Protein AF-A0A528FAK0-F1 (afdb_monomer)

Sequence (128 aa):
MTSNTIVGAGLGVALLAAVAGTALAEDTPKLTELSPDGKDACFGRVYDAAHLKVHPNQKVGRIFFYYGSDPVSHPNEEPSSGPSGYNGFMATTVRGAKKPEWVGGWCGKDDSQSGEIYCGMECDRTMA

Foldseek 3Di:
DDDPDPDPPPVVVVVVVVPPDPPDPDDDPPCCVQPVPNAKHKDKDAADPVNCVVVVPDFWRMKMKIWHAPLADDPDPDDPDFDWFGKMKMWTDTPPDPAIFMKMKGWTDPDPPDPDIDMDMDGDDHRD

Secondary structure (DSSP, 8-state):
------SSSHHHHHHHHHH--------PPPGGGT-TTSS-EEEEEE--HHHHHH-TT--EEEEEEEESS--SPSS-SS-TTSS--EEEEEEEEETT-SS-EEEEEEEE-SSTT-S--EEEEEES----

pLDDT: mean 71.51, std 16.46, range [36.75, 97.75]

Radius of gyration: 23.91 Å; Cα contacts (8 Å, |Δi|>4): 164; chains: 1; bounding box: 82×36×46 Å

Structure (mmCIF, N/CA/C/O backbone):
data_AF-A0A528FAK0-F1
#
_entry.id   AF-A0A528FAK0-F1
#
loop_
_atom_site.group_PDB
_atom_site.id
_atom_site.type_symbol
_atom_site.label_atom_id
_atom_site.label_alt_id
_atom_site.label_comp_id
_atom_site.label_asym_id
_atom_site.label_entity_id
_atom_site.label_seq_id
_atom_site.pdbx_PDB_ins_code
_atom_site.Cartn_x
_atom_site.Cartn_y
_atom_site.Cartn_z
_atom_site.occupancy
_atom_site.B_iso_or_equiv
_atom_site.auth_seq_id
_atom_site.auth_comp_id
_atom_site.auth_asym_id
_atom_site.auth_atom_id
_atom_site.pdbx_PDB_model_num
ATOM 1 N N . MET A 1 1 ? 66.490 -16.971 27.292 1.00 36.75 1 MET A N 1
ATOM 2 C CA . MET A 1 1 ? 65.260 -17.790 27.268 1.00 36.75 1 MET A CA 1
ATOM 3 C C . MET A 1 1 ? 64.143 -16.939 26.697 1.00 36.75 1 MET A C 1
ATOM 5 O O . MET A 1 1 ? 64.038 -15.772 27.044 1.00 36.75 1 MET A O 1
ATOM 9 N N . THR A 1 2 ? 63.456 -17.504 25.717 1.00 39.06 2 THR A N 1
ATOM 10 C CA . THR A 1 2 ? 62.627 -16.879 24.683 1.00 39.06 2 THR A CA 1
ATOM 11 C C . THR A 1 2 ? 61.236 -16.468 25.168 1.00 39.06 2 THR A C 1
ATOM 13 O O . THR A 1 2 ? 60.619 -17.146 25.984 1.00 39.06 2 THR A O 1
ATOM 16 N N . SER A 1 3 ? 60.775 -15.336 24.633 1.00 39.38 3 SER A N 1
ATOM 17 C CA . SER A 1 3 ? 59.482 -14.691 24.868 1.00 39.38 3 SER A CA 1
ATOM 18 C C . SER A 1 3 ? 58.340 -15.486 24.220 1.00 39.38 3 SER A C 1
ATOM 20 O O . SER A 1 3 ? 58.372 -15.711 23.012 1.00 39.38 3 SER A O 1
ATOM 22 N N . ASN A 1 4 ? 57.338 -15.900 25.002 1.00 44.56 4 ASN A N 1
ATOM 23 C CA . ASN A 1 4 ? 56.140 -16.606 24.533 1.00 44.56 4 ASN A CA 1
ATOM 24 C C . ASN A 1 4 ? 54.895 -15.739 24.765 1.00 44.56 4 ASN A C 1
ATOM 26 O O . ASN A 1 4 ? 54.157 -15.950 25.724 1.00 44.56 4 ASN A O 1
ATOM 30 N N . THR A 1 5 ? 54.636 -14.777 23.876 1.00 47.38 5 THR A N 1
ATOM 31 C CA . THR A 1 5 ? 53.361 -14.037 23.906 1.00 47.38 5 THR A CA 1
ATOM 32 C C . THR A 1 5 ? 52.895 -13.594 22.519 1.00 47.38 5 THR A C 1
ATOM 34 O O . THR A 1 5 ? 52.546 -12.441 22.318 1.00 47.38 5 THR A O 1
ATOM 37 N N . ILE A 1 6 ? 52.868 -14.498 21.533 1.00 50.44 6 ILE A N 1
ATOM 38 C CA . ILE A 1 6 ? 52.153 -14.262 20.263 1.00 50.44 6 ILE A CA 1
ATOM 39 C C . ILE A 1 6 ? 51.499 -15.570 19.796 1.00 50.44 6 ILE A C 1
ATOM 41 O O . ILE A 1 6 ? 51.972 -16.209 18.868 1.00 50.44 6 ILE A O 1
ATOM 45 N N . VAL A 1 7 ? 50.425 -16.015 20.459 1.00 48.44 7 VAL A N 1
ATOM 46 C CA . VAL A 1 7 ? 49.554 -17.097 19.925 1.00 48.44 7 VAL A CA 1
ATOM 47 C C . VAL A 1 7 ? 48.053 -16.793 20.118 1.00 48.44 7 VAL A C 1
ATOM 49 O O . VAL A 1 7 ? 47.197 -17.557 19.694 1.00 48.44 7 VAL A O 1
ATOM 52 N N . GLY A 1 8 ? 47.681 -15.647 20.703 1.00 47.09 8 GLY A N 1
ATOM 53 C CA . GLY A 1 8 ? 46.270 -15.327 20.987 1.00 47.09 8 GLY A CA 1
ATOM 54 C C . GLY A 1 8 ? 45.486 -14.682 19.836 1.00 47.09 8 GLY A C 1
ATOM 55 O O . GLY A 1 8 ? 44.264 -14.767 19.810 1.00 47.09 8 GLY A O 1
ATOM 56 N N . ALA A 1 9 ? 46.160 -14.041 18.875 1.00 50.62 9 ALA A N 1
ATOM 57 C CA . ALA A 1 9 ? 45.487 -13.191 17.884 1.00 50.62 9 ALA A CA 1
ATOM 58 C C . ALA A 1 9 ? 45.000 -13.933 16.621 1.00 50.62 9 ALA A C 1
ATOM 60 O O . ALA A 1 9 ? 44.101 -13.450 15.941 1.00 50.62 9 ALA A O 1
ATOM 61 N N . GLY A 1 10 ? 45.557 -15.109 16.302 1.00 48.91 10 GLY A N 1
ATOM 62 C CA . GLY A 1 10 ? 45.232 -15.826 15.058 1.00 48.91 10 GLY A CA 1
ATOM 63 C C . GLY A 1 10 ? 43.887 -16.563 15.082 1.00 48.91 10 GLY A C 1
ATOM 64 O O . GLY A 1 10 ? 43.202 -16.637 14.066 1.00 48.91 10 GLY A O 1
ATOM 65 N N . LEU A 1 11 ? 43.478 -17.073 16.248 1.00 54.06 11 LEU A N 1
ATOM 66 C CA . LEU A 1 11 ? 42.268 -17.895 16.383 1.00 54.06 11 LEU A CA 1
ATOM 67 C C . LEU A 1 11 ? 40.971 -17.071 16.334 1.00 54.06 11 LEU A C 1
ATOM 69 O O . LEU A 1 11 ? 39.958 -17.562 15.846 1.00 54.06 11 LEU A O 1
ATOM 73 N N . GLY A 1 12 ? 40.998 -15.812 16.786 1.00 52.81 12 GLY A N 1
ATOM 74 C CA . GLY A 1 12 ? 39.816 -14.942 16.780 1.00 52.81 12 GLY A CA 1
ATOM 75 C C . GLY A 1 12 ? 39.389 -14.498 15.377 1.00 52.81 12 GLY A C 1
ATOM 76 O O . GLY A 1 12 ? 38.199 -14.449 15.079 1.00 52.81 12 GLY A O 1
ATOM 77 N N . VAL A 1 13 ? 40.353 -14.235 14.488 1.00 58.47 13 VAL A N 1
ATOM 78 C CA . VAL A 1 13 ? 40.077 -13.782 13.112 1.00 58.47 13 VAL A CA 1
ATOM 79 C C . VAL A 1 13 ? 39.502 -14.916 12.257 1.00 58.47 13 VAL A C 1
ATOM 81 O O . VAL A 1 13 ? 38.572 -14.692 11.486 1.00 58.47 13 VAL A O 1
ATOM 84 N N . ALA A 1 14 ? 39.988 -16.147 12.440 1.00 57.31 14 ALA A N 1
ATOM 85 C CA . ALA A 1 14 ? 39.461 -17.314 11.732 1.00 57.31 14 ALA A CA 1
ATOM 86 C C . ALA A 1 14 ? 38.006 -17.637 12.129 1.00 57.31 14 ALA A C 1
ATOM 88 O O . ALA A 1 14 ? 37.204 -18.018 11.278 1.00 57.31 14 ALA A O 1
ATOM 89 N N . LEU A 1 15 ? 37.643 -17.431 13.401 1.00 56.75 15 LEU A N 1
ATOM 90 C CA . LEU A 1 15 ? 36.273 -17.621 13.889 1.00 56.75 15 LEU A CA 1
ATOM 91 C C . LEU A 1 15 ? 35.303 -16.552 13.363 1.00 56.75 15 LEU A C 1
ATOM 93 O O . LEU A 1 15 ? 34.176 -16.888 13.017 1.00 56.75 15 LEU A O 1
ATOM 97 N N . LEU A 1 16 ? 35.728 -15.291 13.234 1.00 57.84 16 LEU A N 1
ATOM 98 C CA . LEU A 1 16 ? 34.887 -14.226 12.663 1.00 57.84 16 LEU A CA 1
ATOM 99 C C . LEU A 1 16 ? 34.603 -14.438 11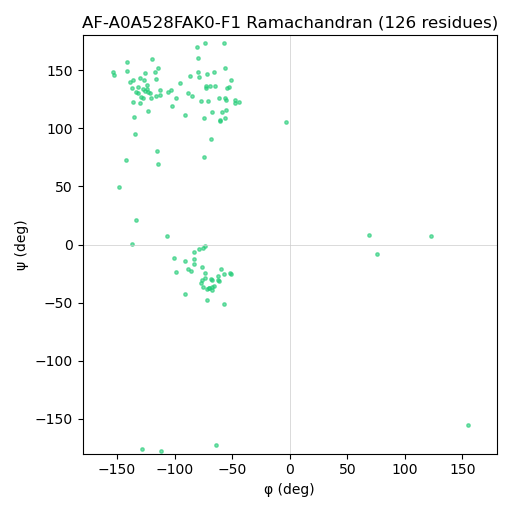.168 1.00 57.84 16 LEU A C 1
ATOM 101 O O . LEU A 1 16 ? 33.487 -14.190 10.718 1.00 57.84 16 LEU A O 1
ATOM 105 N N . ALA A 1 17 ? 35.574 -14.959 10.411 1.00 59.31 17 ALA A N 1
ATOM 106 C CA . ALA A 1 17 ? 35.379 -15.292 8.999 1.00 59.31 17 ALA A CA 1
ATOM 107 C C . ALA A 1 17 ? 34.414 -16.476 8.792 1.00 59.31 17 ALA A C 1
ATOM 109 O O . ALA A 1 17 ? 33.706 -16.515 7.792 1.00 59.31 17 ALA A O 1
ATOM 110 N N . ALA A 1 18 ? 34.345 -17.416 9.742 1.00 58.88 18 ALA A N 1
ATOM 111 C CA . ALA A 1 18 ? 33.435 -18.561 9.669 1.00 58.88 18 ALA A CA 1
ATOM 112 C C . ALA A 1 18 ? 31.966 -18.210 9.987 1.00 58.88 18 ALA A C 1
ATOM 114 O O . ALA A 1 18 ? 31.069 -18.964 9.619 1.00 58.88 18 ALA A O 1
ATOM 115 N N . VAL A 1 19 ? 31.711 -17.082 10.664 1.00 60.78 19 VAL A N 1
ATOM 116 C CA . VAL A 1 19 ? 30.357 -16.629 11.053 1.00 60.78 19 VAL A CA 1
ATOM 117 C C . VAL A 1 19 ? 29.815 -15.550 10.105 1.00 60.78 19 VAL A C 1
ATOM 119 O O . VAL A 1 19 ? 28.618 -15.262 10.110 1.00 60.78 19 VAL A O 1
ATOM 122 N N . ALA A 1 20 ? 30.662 -14.985 9.241 1.00 61.56 20 ALA A N 1
ATOM 123 C CA . ALA A 1 20 ? 30.242 -14.107 8.158 1.00 61.56 20 ALA A CA 1
ATOM 124 C C . ALA A 1 20 ? 29.588 -14.935 7.038 1.00 61.56 20 ALA A C 1
ATOM 126 O O . ALA A 1 20 ? 30.183 -15.198 5.995 1.00 61.56 20 ALA A O 1
ATOM 127 N N . GLY A 1 21 ? 28.351 -15.377 7.269 1.00 56.03 21 GLY A N 1
ATOM 128 C CA . GLY A 1 21 ? 27.497 -15.875 6.201 1.00 56.03 21 GLY A CA 1
ATOM 129 C C . GLY A 1 21 ? 27.395 -14.800 5.126 1.00 56.03 21 GLY A C 1
ATOM 130 O O . GLY A 1 21 ? 27.045 -13.655 5.408 1.00 56.03 21 GLY A O 1
ATOM 131 N N . THR A 1 22 ? 27.733 -15.154 3.892 1.00 57.97 22 THR A N 1
ATOM 132 C CA . THR A 1 22 ? 27.436 -14.318 2.737 1.00 57.97 22 THR A CA 1
ATOM 133 C C . THR A 1 22 ? 25.921 -14.127 2.704 1.00 57.97 22 THR A C 1
ATOM 135 O O . THR A 1 22 ? 25.186 -15.100 2.532 1.00 57.97 22 THR A O 1
ATOM 138 N N . ALA A 1 23 ? 25.442 -12.901 2.911 1.00 53.03 23 ALA A N 1
ATOM 139 C CA . ALA A 1 23 ? 24.073 -12.551 2.570 1.00 53.03 23 ALA A CA 1
ATOM 140 C C . ALA A 1 23 ? 23.990 -12.573 1.041 1.00 53.03 23 ALA A C 1
ATOM 142 O O . ALA A 1 23 ? 24.333 -11.603 0.369 1.00 53.03 23 ALA A O 1
ATOM 143 N N . LEU A 1 24 ? 23.641 -13.732 0.488 1.00 49.91 24 LEU A N 1
ATOM 144 C CA . LEU A 1 24 ? 23.240 -13.832 -0.905 1.00 49.91 24 LEU A CA 1
ATOM 145 C C . LEU A 1 24 ? 21.914 -13.087 -0.952 1.00 49.91 24 LEU A C 1
ATOM 147 O O . LEU A 1 24 ? 20.958 -13.495 -0.293 1.00 49.91 24 LEU A O 1
ATOM 151 N N . ALA A 1 25 ? 21.881 -11.961 -1.661 1.00 47.38 25 ALA A N 1
ATOM 152 C CA . ALA A 1 25 ? 20.615 -11.420 -2.108 1.00 47.38 25 ALA A CA 1
ATOM 153 C C . ALA A 1 25 ? 19.958 -12.546 -2.913 1.00 47.38 25 ALA A C 1
ATOM 155 O O . ALA A 1 25 ? 20.482 -12.934 -3.958 1.00 47.38 25 ALA A O 1
ATOM 156 N N . GLU A 1 26 ? 18.900 -13.148 -2.368 1.00 49.75 26 GLU A N 1
ATOM 157 C CA . GLU A 1 26 ? 18.043 -14.033 -3.149 1.00 49.75 26 GLU A CA 1
ATOM 158 C C . GLU A 1 26 ? 17.647 -13.275 -4.420 1.00 49.75 26 GLU A C 1
ATOM 160 O O . GLU A 1 26 ? 17.468 -12.049 -4.372 1.00 49.75 26 GLU A O 1
ATOM 165 N N . ASP A 1 27 ? 17.590 -13.981 -5.555 1.00 51.50 27 ASP A N 1
ATOM 166 C CA . ASP A 1 27 ? 17.181 -13.395 -6.831 1.00 51.50 27 ASP A CA 1
ATOM 167 C C . ASP A 1 27 ? 15.957 -12.514 -6.586 1.00 51.50 27 ASP A C 1
ATOM 169 O O . ASP A 1 27 ? 14.962 -12.979 -6.023 1.00 51.50 27 ASP A O 1
ATOM 173 N N . THR A 1 28 ? 16.058 -11.227 -6.942 1.00 50.50 28 THR A N 1
ATOM 174 C 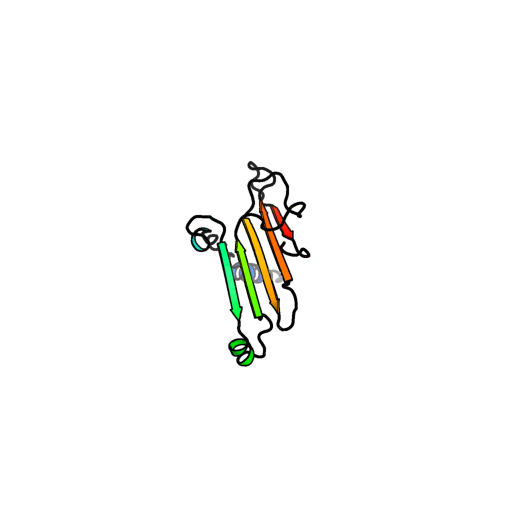CA . THR A 1 28 ? 14.967 -10.269 -6.747 1.00 50.50 28 THR A CA 1
ATOM 175 C C . THR A 1 28 ? 13.685 -10.914 -7.271 1.00 50.50 28 THR A C 1
ATOM 177 O O . THR A 1 28 ? 13.680 -11.303 -8.446 1.00 50.50 28 THR A O 1
ATOM 180 N N . PRO A 1 29 ? 12.635 -11.074 -6.435 1.00 49.50 29 PRO A N 1
ATOM 181 C CA . PRO A 1 29 ? 11.393 -11.701 -6.859 1.00 49.50 29 PRO A CA 1
ATOM 182 C C . PRO A 1 29 ? 10.979 -11.092 -8.187 1.00 49.50 29 PRO A C 1
ATOM 184 O O . PRO A 1 29 ? 10.921 -9.863 -8.321 1.00 49.50 29 PRO A O 1
ATOM 187 N N . LYS A 1 30 ? 10.789 -11.932 -9.208 1.00 54.16 30 LYS A N 1
ATOM 188 C CA . LYS A 1 30 ? 10.454 -11.405 -10.527 1.00 54.16 30 LYS A CA 1
ATOM 189 C C . LYS A 1 30 ? 9.135 -10.670 -10.382 1.00 54.16 30 LYS A C 1
ATOM 191 O O . LYS A 1 30 ? 8.151 -11.244 -9.935 1.00 54.16 30 LYS A O 1
ATOM 196 N N . LEU A 1 31 ? 9.103 -9.415 -10.808 1.00 56.34 31 LEU A N 1
ATOM 197 C CA . LEU A 1 3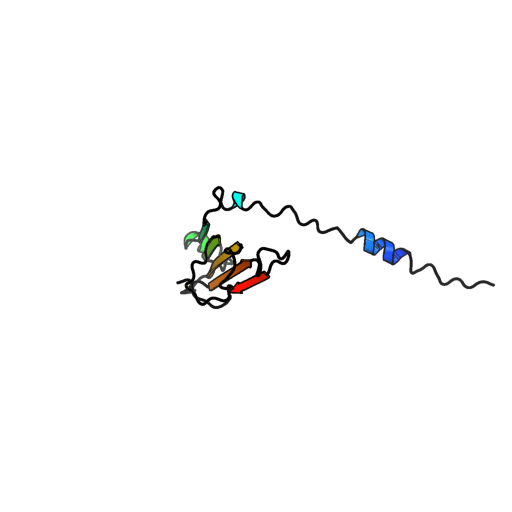1 ? 7.927 -8.545 -10.745 1.00 56.34 31 LEU A CA 1
ATOM 198 C C . LEU A 1 31 ? 6.667 -9.179 -11.364 1.00 56.34 31 LEU A C 1
ATOM 200 O O . LEU A 1 31 ? 5.552 -8.867 -10.964 1.00 56.34 31 LEU A O 1
ATOM 204 N N . THR A 1 32 ? 6.856 -10.131 -12.285 1.00 59.59 32 THR A N 1
ATOM 205 C CA . THR A 1 32 ? 5.818 -10.991 -12.871 1.00 59.59 32 THR A CA 1
ATOM 206 C C . THR A 1 32 ? 5.053 -11.852 -11.862 1.00 59.59 32 THR A C 1
ATOM 208 O O . THR A 1 32 ? 3.956 -12.304 -12.165 1.00 59.59 32 THR A O 1
ATOM 211 N N . GLU A 1 33 ? 5.607 -12.105 -10.677 1.00 65.88 33 GLU A N 1
ATOM 212 C CA . GLU A 1 33 ? 4.912 -12.799 -9.586 1.00 65.88 33 GLU A CA 1
ATOM 213 C C . GLU A 1 33 ? 3.857 -11.908 -8.921 1.00 65.88 33 GLU A C 1
ATOM 215 O O . GLU A 1 33 ? 2.844 -12.409 -8.437 1.00 65.88 33 GLU A O 1
ATOM 220 N N . LEU A 1 34 ? 4.070 -10.589 -8.931 1.00 65.06 34 LEU A N 1
ATOM 221 C CA . LEU A 1 34 ? 3.113 -9.603 -8.428 1.00 65.06 34 LEU A CA 1
ATOM 222 C C . LEU A 1 34 ? 2.175 -9.131 -9.545 1.00 65.06 34 LEU A C 1
ATOM 224 O O . LEU A 1 34 ? 0.970 -9.034 -9.346 1.00 65.06 34 LEU A O 1
ATOM 228 N N . SER A 1 35 ? 2.704 -8.880 -10.739 1.00 71.50 35 SER A N 1
ATOM 229 C CA . SER A 1 35 ? 1.922 -8.458 -11.897 1.00 71.50 35 SER A CA 1
ATOM 230 C C . SER A 1 35 ? 2.342 -9.251 -13.136 1.00 71.50 35 SER A C 1
ATOM 232 O O . SER A 1 35 ? 3.326 -8.893 -13.789 1.00 71.50 35 SER A O 1
ATOM 234 N N . PRO A 1 36 ? 1.633 -10.347 -13.473 1.00 70.56 36 PRO A N 1
ATOM 235 C CA . PRO A 1 36 ? 2.003 -11.233 -14.579 1.00 70.56 36 PRO A CA 1
ATOM 236 C C . PRO A 1 36 ? 2.128 -10.539 -15.939 1.00 70.56 36 PRO A C 1
ATOM 238 O O . PRO A 1 36 ? 2.857 -11.021 -16.803 1.00 70.56 36 PRO A O 1
ATOM 241 N N . ASP A 1 37 ? 1.432 -9.418 -16.134 1.00 75.00 37 ASP A N 1
ATOM 242 C CA . ASP A 1 37 ? 1.474 -8.599 -17.345 1.00 75.00 37 ASP A CA 1
ATOM 243 C C . ASP A 1 37 ? 2.243 -7.277 -17.166 1.00 75.00 37 ASP A C 1
ATOM 245 O O . ASP A 1 37 ? 2.253 -6.448 -18.076 1.00 75.00 37 ASP A O 1
ATOM 249 N N . GLY A 1 38 ? 2.901 -7.085 -16.016 1.00 71.38 38 GLY A N 1
ATOM 250 C CA . GLY A 1 38 ? 3.691 -5.897 -15.690 1.00 71.38 38 GLY A CA 1
ATOM 251 C C . GLY A 1 38 ? 2.868 -4.624 -15.489 1.00 71.38 38 GLY A C 1
ATOM 252 O O . GLY A 1 38 ? 3.452 -3.548 -15.382 1.00 71.38 38 GLY A O 1
ATOM 253 N N . LYS A 1 39 ? 1.534 -4.722 -15.450 1.00 77.31 39 LYS A N 1
ATOM 254 C CA . LYS A 1 39 ? 0.641 -3.587 -15.203 1.00 77.31 39 LYS A CA 1
ATOM 255 C C . LYS A 1 39 ? 0.535 -3.262 -13.720 1.00 77.31 39 LYS A C 1
ATOM 257 O O . LYS A 1 39 ? 0.943 -4.043 -12.859 1.00 77.31 39 LYS A O 1
ATOM 262 N N . ASP A 1 40 ? -0.086 -2.130 -13.435 1.00 81.38 40 ASP A N 1
ATOM 263 C CA . ASP A 1 40 ? -0.472 -1.758 -12.086 1.00 81.38 40 ASP A CA 1
ATOM 264 C C . ASP A 1 40 ? -1.297 -2.869 -11.413 1.00 81.38 40 ASP A C 1
ATOM 266 O O . ASP A 1 40 ? -2.226 -3.430 -12.002 1.00 81.38 40 ASP A O 1
ATOM 270 N N . ALA A 1 41 ? -0.980 -3.164 -10.158 1.00 84.12 41 ALA A N 1
ATOM 271 C CA . ALA A 1 41 ? -1.634 -4.185 -9.357 1.00 84.12 41 ALA A CA 1
ATOM 272 C C . ALA A 1 41 ? -1.998 -3.626 -7.979 1.00 84.12 41 ALA A C 1
ATOM 274 O O . ALA A 1 41 ? -1.192 -2.973 -7.321 1.00 84.12 41 ALA A O 1
ATOM 275 N N . CYS A 1 42 ? -3.215 -3.917 -7.518 1.00 87.31 42 CYS A N 1
ATOM 276 C CA . CYS A 1 42 ? -3.690 -3.550 -6.187 1.00 87.31 42 CYS A CA 1
ATOM 277 C C . CYS A 1 42 ? -4.067 -4.806 -5.402 1.00 87.31 42 CYS A C 1
ATOM 279 O O . CYS A 1 42 ? -4.886 -5.618 -5.836 1.00 87.31 42 CYS A O 1
ATOM 281 N N . PHE A 1 43 ? -3.490 -4.938 -4.218 1.00 89.62 43 PHE A N 1
ATOM 282 C CA . PHE A 1 43 ? -3.708 -6.018 -3.276 1.00 89.62 43 PHE A CA 1
ATOM 283 C C . PHE A 1 43 ? -4.336 -5.448 -2.021 1.00 89.62 43 PHE A C 1
ATOM 285 O O . PHE A 1 43 ? -3.987 -4.360 -1.568 1.00 89.62 43 PHE A O 1
ATOM 292 N N . GLY A 1 44 ? -5.253 -6.192 -1.419 1.00 92.38 44 GLY A N 1
ATOM 293 C CA . GLY A 1 44 ? -5.945 -5.710 -0.241 1.00 92.38 44 GLY A CA 1
ATOM 294 C C . GLY A 1 44 ? -6.424 -6.829 0.652 1.00 92.38 44 GLY A C 1
ATOM 295 O O . GLY A 1 44 ? -6.799 -7.910 0.201 1.00 92.38 44 GLY A O 1
ATOM 296 N N . ARG A 1 45 ? -6.456 -6.537 1.946 1.00 95.00 45 ARG A N 1
ATOM 297 C CA . ARG A 1 45 ? -7.128 -7.364 2.936 1.00 95.00 45 ARG A CA 1
ATOM 298 C C . ARG A 1 45 ? -7.907 -6.470 3.882 1.00 95.00 45 ARG A C 1
ATOM 300 O O . ARG A 1 45 ? -7.344 -5.600 4.543 1.00 95.00 45 ARG A O 1
ATOM 307 N N . VAL A 1 46 ? -9.209 -6.719 3.954 1.00 94.75 46 VAL A N 1
ATOM 308 C CA . VAL A 1 46 ? -10.131 -6.063 4.881 1.00 94.75 46 VAL A CA 1
ATOM 309 C C . VAL A 1 46 ? -10.607 -7.105 5.880 1.00 94.75 46 VAL A C 1
ATOM 311 O O . VAL A 1 46 ? -11.052 -8.183 5.497 1.00 94.75 46 VAL A O 1
ATOM 314 N N . TYR A 1 47 ? -10.493 -6.785 7.162 1.00 94.88 47 TYR A N 1
ATOM 315 C CA . TYR A 1 47 ? -10.953 -7.634 8.248 1.00 94.88 47 TYR A CA 1
ATOM 316 C C . TYR A 1 47 ? -12.271 -7.079 8.778 1.00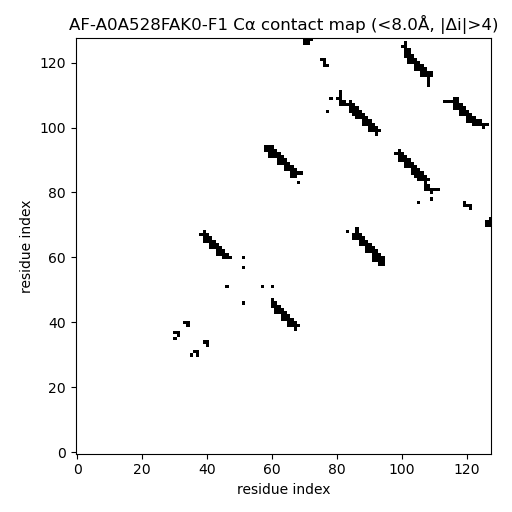 94.88 47 TYR A C 1
ATOM 318 O O . TYR A 1 47 ? -12.334 -5.937 9.239 1.00 94.88 47 TYR A O 1
ATOM 326 N N . ASP A 1 48 ? -13.330 -7.877 8.690 1.00 92.12 48 ASP A N 1
ATOM 327 C CA . ASP A 1 48 ? -14.652 -7.473 9.154 1.00 92.12 48 ASP A CA 1
ATOM 328 C C . ASP A 1 48 ? -14.762 -7.469 10.689 1.00 92.12 48 ASP A C 1
ATOM 330 O O . ASP A 1 48 ? -13.860 -7.881 11.426 1.00 92.12 48 ASP A O 1
ATOM 334 N N . ALA A 1 49 ? -15.899 -6.988 11.193 1.00 92.19 49 ALA A N 1
ATOM 335 C CA . ALA A 1 49 ? -16.142 -6.901 12.627 1.00 92.19 49 ALA A CA 1
ATOM 336 C C . ALA A 1 49 ? -16.118 -8.273 13.330 1.00 92.19 49 ALA A C 1
ATOM 338 O O . ALA A 1 49 ? -15.719 -8.346 14.494 1.00 92.19 49 ALA A O 1
ATOM 339 N N . ALA A 1 50 ? -16.522 -9.351 12.649 1.00 95.38 50 ALA A N 1
ATOM 340 C CA . ALA A 1 50 ? -16.550 -10.692 13.223 1.00 95.38 50 ALA A CA 1
ATOM 341 C C . ALA A 1 50 ? -15.127 -11.240 13.403 1.00 95.38 50 ALA A C 1
ATOM 343 O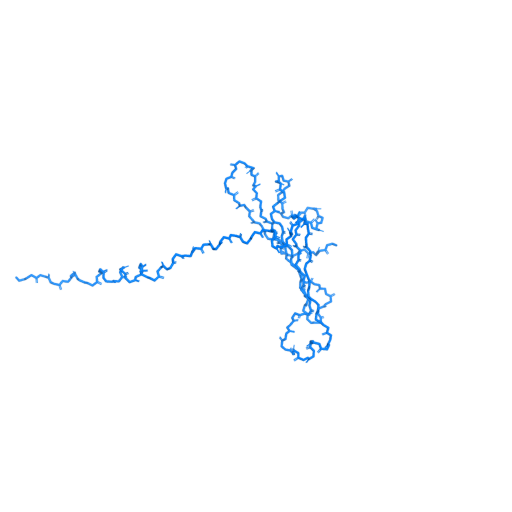 O . ALA A 1 50 ? -14.772 -11.667 14.503 1.00 95.38 50 ALA A O 1
ATOM 344 N N . HIS A 1 51 ? -14.282 -11.131 12.373 1.00 95.38 51 HIS A N 1
ATOM 345 C CA . HIS A 1 51 ? -12.860 -11.478 12.429 1.00 95.38 51 HIS A CA 1
ATOM 346 C C . HIS A 1 51 ? -12.156 -10.679 13.522 1.00 95.38 51 HIS A C 1
ATOM 348 O O . HIS A 1 51 ? -11.502 -11.219 14.413 1.00 95.38 51 HIS A O 1
ATOM 354 N N . LEU A 1 52 ? -12.348 -9.363 13.506 1.00 94.31 52 LEU A N 1
ATOM 355 C CA . LEU A 1 52 ? -11.715 -8.464 14.457 1.00 94.31 52 LEU A CA 1
ATOM 356 C C . LEU A 1 52 ? -12.151 -8.751 15.910 1.00 94.31 52 LEU A C 1
ATOM 358 O O . LEU A 1 52 ? -11.338 -8.578 16.822 1.00 94.31 52 LEU A O 1
ATOM 362 N N . LYS A 1 53 ? -13.376 -9.238 16.148 1.00 94.00 53 LYS A N 1
ATOM 363 C CA . LYS A 1 53 ? -13.844 -9.669 17.478 1.00 94.00 53 LYS A CA 1
ATOM 364 C C . LYS A 1 53 ? -13.119 -10.921 17.983 1.00 94.00 53 LYS A C 1
ATOM 366 O O . LYS A 1 53 ? -12.798 -10.985 19.166 1.00 94.00 53 LYS A O 1
ATOM 371 N N . VAL A 1 54 ? -12.848 -11.888 17.104 1.00 97.75 54 VAL A N 1
ATOM 372 C CA . VAL A 1 54 ? -12.109 -13.122 17.443 1.00 97.75 54 VAL A CA 1
ATOM 373 C C . VAL A 1 54 ? -10.610 -12.851 17.634 1.00 97.75 54 VAL A C 1
ATOM 375 O O . VAL A 1 54 ? -9.945 -13.554 18.391 1.00 97.75 54 VAL A O 1
ATOM 378 N N . HIS A 1 55 ? -10.082 -11.787 17.021 1.00 96.75 55 HIS A N 1
ATOM 379 C CA . HIS A 1 55 ? -8.673 -11.394 17.108 1.00 96.75 55 HIS A CA 1
ATOM 380 C C . HIS A 1 55 ? -8.485 -10.049 17.837 1.00 96.75 55 HIS A C 1
ATOM 382 O O . HIS A 1 55 ? -8.097 -9.066 17.202 1.00 96.75 55 HIS A O 1
ATOM 388 N N . PRO A 1 56 ? -8.726 -9.950 19.159 1.00 94.62 56 PRO A N 1
ATOM 389 C CA . PRO A 1 56 ? -8.772 -8.666 19.873 1.00 94.62 56 PRO A CA 1
ATOM 390 C C . PRO A 1 56 ? -7.449 -7.881 19.854 1.00 94.62 56 PRO A C 1
ATOM 392 O O . PRO A 1 56 ? -7.467 -6.654 19.878 1.00 94.62 56 PRO A O 1
ATOM 395 N N . ASN A 1 57 ? -6.306 -8.565 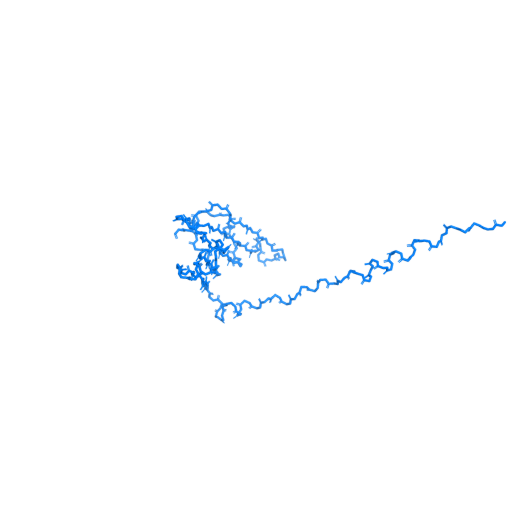19.740 1.00 95.94 57 ASN A N 1
ATOM 396 C CA . ASN A 1 57 ? -4.981 -7.930 19.726 1.00 95.94 57 ASN A CA 1
ATOM 397 C C . ASN A 1 57 ? -4.562 -7.395 18.343 1.00 95.94 57 ASN A C 1
ATOM 399 O O . ASN A 1 57 ? -3.586 -6.653 18.234 1.00 95.94 57 ASN A O 1
ATOM 403 N N . GLN A 1 58 ? -5.272 -7.759 17.270 1.00 95.06 58 GLN A N 1
ATOM 404 C CA . GLN A 1 58 ? -4.934 -7.321 15.916 1.00 95.06 58 GLN A CA 1
ATOM 405 C C . GLN A 1 58 ? -5.330 -5.854 15.721 1.00 95.06 58 GLN A C 1
ATOM 407 O O . GLN A 1 58 ? -6.512 -5.559 15.594 1.00 95.06 58 GLN A O 1
ATOM 412 N N . LYS A 1 59 ? -4.372 -4.926 15.634 1.00 93.75 59 LYS A N 1
ATOM 413 C CA . LYS A 1 59 ? -4.668 -3.484 15.495 1.00 93.75 59 LYS A CA 1
ATOM 414 C C . LYS A 1 59 ? -5.129 -3.073 14.094 1.00 93.75 59 LYS A C 1
ATOM 416 O O . LYS A 1 59 ? -5.994 -2.208 13.974 1.00 93.75 59 LYS A O 1
ATOM 421 N N . VAL A 1 60 ? -4.571 -3.685 13.050 1.00 94.81 60 VAL A N 1
ATOM 422 C CA . VAL A 1 60 ? -4.873 -3.368 11.643 1.00 94.81 60 VAL A CA 1
ATOM 423 C C . VAL A 1 60 ? -6.221 -3.969 11.242 1.00 94.81 60 VAL A C 1
ATOM 425 O O . VAL A 1 60 ? -6.422 -5.177 11.358 1.00 94.81 60 VAL A O 1
ATOM 428 N N . GLY A 1 61 ? -7.140 -3.128 10.766 1.00 94.56 61 GLY A N 1
ATOM 429 C CA . GLY A 1 61 ? -8.452 -3.532 10.247 1.00 94.56 61 GLY A CA 1
ATOM 430 C C . GLY A 1 61 ? -8.504 -3.624 8.722 1.00 94.56 61 GLY A C 1
ATOM 431 O O . GLY A 1 61 ? -9.317 -4.364 8.174 1.00 94.56 61 GLY A O 1
ATOM 432 N N . ARG A 1 62 ? -7.620 -2.913 8.023 1.00 94.50 62 ARG A N 1
ATOM 433 C CA . ARG A 1 62 ? -7.447 -3.023 6.572 1.00 94.50 62 ARG A CA 1
ATOM 434 C C . ARG A 1 62 ? -6.024 -2.665 6.172 1.00 94.50 62 ARG A C 1
ATOM 436 O O . ARG A 1 62 ? -5.417 -1.795 6.796 1.00 94.50 62 ARG A O 1
ATOM 443 N N . ILE A 1 63 ? -5.531 -3.339 5.147 1.00 94.44 63 ILE A N 1
ATOM 444 C CA . ILE A 1 63 ? -4.248 -3.082 4.502 1.00 94.44 63 ILE A CA 1
ATOM 445 C C . ILE A 1 63 ? -4.447 -3.174 2.993 1.00 94.44 63 ILE A C 1
ATOM 447 O O . ILE A 1 63 ? -5.103 -4.101 2.519 1.00 94.44 63 ILE A O 1
ATOM 451 N N . PHE A 1 64 ? -3.897 -2.213 2.268 1.00 92.00 64 PHE A N 1
ATOM 452 C CA . PHE A 1 64 ? -3.829 -2.185 0.817 1.00 92.00 64 PHE A CA 1
ATOM 453 C C . PHE A 1 64 ? -2.383 -1.969 0.400 1.00 92.00 64 PHE A C 1
ATOM 455 O O . PHE A 1 64 ? -1.667 -1.213 1.052 1.00 92.00 64 PHE A O 1
ATOM 462 N N . PHE A 1 65 ? -1.973 -2.638 -0.666 1.00 89.38 65 PHE A N 1
ATOM 463 C CA . PHE A 1 65 ? -0.692 -2.459 -1.322 1.00 89.38 65 PHE A CA 1
ATOM 464 C C . PHE A 1 65 ? -0.952 -2.258 -2.809 1.00 89.38 65 PHE A C 1
ATOM 466 O O . PHE A 1 65 ? -1.651 -3.058 -3.422 1.00 89.38 65 PHE A O 1
ATOM 473 N N . TYR A 1 66 ? -0.416 -1.195 -3.378 1.00 86.06 66 TYR A N 1
ATOM 474 C CA . TYR A 1 66 ? -0.518 -0.883 -4.788 1.00 86.06 66 TYR A CA 1
ATOM 475 C C . TYR A 1 66 ? 0.888 -0.799 -5.374 1.00 86.06 66 TYR A C 1
ATOM 477 O O . TYR A 1 66 ? 1.770 -0.158 -4.813 1.00 86.06 66 TYR A O 1
ATOM 485 N N . TYR A 1 67 ? 1.087 -1.486 -6.485 1.00 82.50 67 TYR A N 1
ATOM 486 C CA . TYR A 1 67 ? 2.294 -1.462 -7.290 1.00 82.50 67 TYR A CA 1
ATOM 487 C C . TYR A 1 67 ? 1.906 -0.884 -8.649 1.00 82.50 67 TYR A C 1
ATOM 489 O O . TYR A 1 67 ? 0.949 -1.381 -9.239 1.00 82.50 67 TYR A O 1
ATOM 497 N N . GLY A 1 68 ? 2.601 0.137 -9.147 1.00 78.50 68 GLY A N 1
ATOM 498 C CA . GLY A 1 68 ? 2.234 0.738 -10.431 1.00 78.50 68 GLY A CA 1
ATOM 499 C C . GLY A 1 68 ? 2.668 2.185 -10.612 1.00 78.50 68 GLY A C 1
ATOM 500 O O . GLY A 1 68 ? 3.627 2.641 -10.002 1.00 78.50 68 GLY A O 1
ATOM 501 N N . SER A 1 69 ? 1.967 2.909 -11.476 1.00 74.75 69 SER A N 1
ATOM 502 C CA . SER A 1 69 ? 2.160 4.354 -11.679 1.00 74.75 69 SER A CA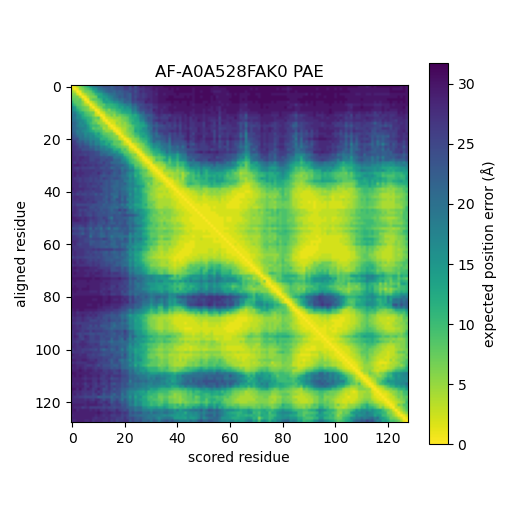 1
ATOM 503 C C . SER A 1 69 ? 1.765 5.147 -10.430 1.00 74.75 69 SER A C 1
ATOM 505 O O . SER A 1 69 ? 0.850 4.734 -9.735 1.00 74.75 69 SER A O 1
ATOM 507 N N . ASP A 1 70 ? 2.398 6.285 -10.129 1.00 72.56 70 ASP A N 1
ATOM 508 C CA . ASP A 1 70 ? 2.009 7.064 -8.941 1.00 72.56 70 ASP A CA 1
ATOM 509 C C . ASP A 1 70 ? 0.498 7.413 -8.961 1.00 72.56 70 ASP A C 1
ATOM 511 O O . ASP A 1 70 ? 0.048 8.123 -9.867 1.00 72.56 70 ASP A O 1
ATOM 515 N N . PRO A 1 71 ? -0.314 6.913 -8.000 1.00 67.38 71 PRO A N 1
ATOM 516 C CA . PRO A 1 71 ? -1.723 7.261 -7.894 1.00 67.38 71 PRO A CA 1
ATOM 517 C C . PRO A 1 71 ? -1.935 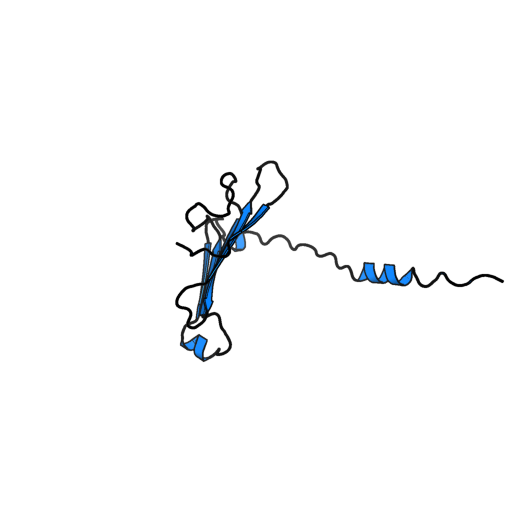8.639 -7.242 1.00 67.38 71 PRO A C 1
ATOM 519 O O . PRO A 1 71 ? -3.075 9.089 -7.128 1.00 67.38 71 PRO A O 1
ATOM 522 N N . VAL A 1 72 ? -0.876 9.312 -6.783 1.00 67.50 72 VAL A N 1
ATOM 523 C CA . VAL A 1 72 ? -0.914 10.645 -6.178 1.00 67.50 72 VAL A CA 1
ATOM 524 C C . VAL A 1 72 ? -0.619 11.711 -7.242 1.00 67.50 72 VAL A C 1
ATOM 526 O O . VAL A 1 72 ? 0.239 11.563 -8.103 1.00 67.50 72 VAL A O 1
ATOM 529 N N . SER A 1 73 ? -1.348 12.830 -7.214 1.00 61.25 73 SER A N 1
ATOM 530 C CA . SER A 1 73 ? -1.098 13.945 -8.136 1.00 61.25 73 SER A CA 1
ATOM 531 C C . SER A 1 73 ? 0.190 14.701 -7.776 1.00 61.25 73 SER A C 1
ATOM 533 O O . SER A 1 73 ? 0.368 15.092 -6.618 1.00 61.25 73 SER A O 1
ATOM 535 N N . HIS A 1 74 ? 1.028 15.013 -8.770 1.00 62.31 74 HIS A N 1
ATOM 536 C CA . HIS A 1 74 ? 2.166 15.930 -8.617 1.00 62.31 74 HIS A CA 1
ATOM 537 C C . HIS A 1 74 ? 1.740 17.323 -8.097 1.00 62.31 74 HIS A C 1
ATOM 539 O O . HIS A 1 74 ? 0.625 17.773 -8.385 1.00 62.31 74 HIS A O 1
ATOM 545 N N . PRO A 1 75 ? 2.629 18.053 -7.387 1.00 61.75 75 PRO A N 1
ATOM 546 C CA . PRO A 1 75 ? 4.051 17.753 -7.153 1.00 61.75 75 PRO A CA 1
ATOM 547 C C . PRO A 1 75 ? 4.264 16.821 -5.956 1.00 61.75 75 PRO A C 1
ATOM 549 O O . PRO A 1 75 ? 3.777 17.135 -4.877 1.00 61.75 75 PRO A O 1
ATOM 552 N N . ASN A 1 76 ? 4.990 15.719 -6.126 1.00 64.69 76 ASN A N 1
ATOM 553 C CA . ASN A 1 76 ? 5.395 14.744 -5.100 1.00 64.69 76 ASN A CA 1
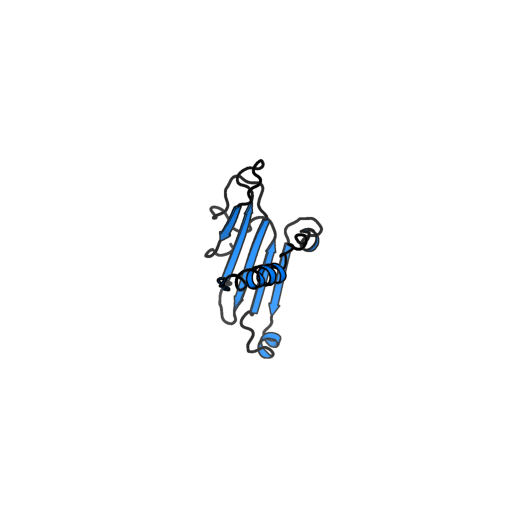ATOM 554 C C . ASN A 1 76 ? 6.930 14.815 -4.893 1.00 64.69 76 ASN A C 1
ATOM 556 O O . ASN A 1 76 ? 7.589 15.652 -5.511 1.00 64.69 76 ASN A O 1
ATOM 560 N N . GLU A 1 77 ? 7.497 13.974 -4.025 1.00 67.81 77 GLU A N 1
ATOM 561 C CA . GLU A 1 77 ? 8.960 13.852 -3.865 1.00 67.81 77 GLU A CA 1
ATOM 562 C C . GLU A 1 77 ? 9.654 13.071 -5.002 1.00 67.81 77 GLU A C 1
ATOM 564 O O . GLU A 1 77 ? 10.878 12.950 -5.001 1.00 67.81 77 GLU A O 1
ATOM 569 N N . GLU A 1 78 ? 8.902 12.532 -5.968 1.00 66.00 78 GLU A N 1
ATOM 570 C CA . GLU A 1 78 ? 9.462 11.818 -7.118 1.00 66.00 78 GLU A CA 1
ATOM 571 C C . GLU A 1 78 ? 10.130 12.802 -8.101 1.00 66.00 78 GLU A C 1
ATOM 573 O O . GLU A 1 78 ? 9.570 13.861 -8.415 1.00 66.00 78 GLU A O 1
ATOM 578 N N . PRO A 1 79 ? 11.323 12.483 -8.630 1.00 61.69 79 PRO A N 1
ATOM 579 C CA . PRO A 1 79 ? 11.974 13.288 -9.649 1.00 61.69 79 PRO A CA 1
ATOM 580 C C . PRO A 1 79 ? 11.161 13.280 -10.948 1.00 61.69 79 PRO A C 1
ATOM 582 O O . PRO A 1 79 ? 10.711 12.249 -11.437 1.00 61.69 79 PRO A O 1
ATOM 585 N N . SER A 1 80 ? 11.023 14.455 -11.559 1.00 58.72 80 SER A N 1
ATOM 586 C CA . SER A 1 80 ? 10.145 14.690 -12.712 1.00 58.72 80 SER A CA 1
ATOM 587 C C . SER A 1 80 ? 10.635 14.113 -14.050 1.00 58.72 80 SER A C 1
ATOM 589 O O . SER A 1 80 ? 9.958 14.294 -15.063 1.00 58.72 80 SER A O 1
ATOM 591 N N . SER A 1 81 ? 11.811 13.473 -14.103 1.00 54.53 81 SER A N 1
ATOM 592 C CA . SER A 1 81 ? 12.534 13.219 -15.362 1.00 54.53 81 SER A CA 1
ATOM 593 C C . SER A 1 81 ? 13.089 11.801 -15.563 1.00 54.53 81 SER A C 1
ATOM 595 O O . SER A 1 81 ? 13.986 11.625 -16.385 1.00 54.53 81 SER A O 1
ATOM 597 N N . GLY A 1 82 ? 12.568 10.785 -14.875 1.00 53.69 82 GLY A N 1
ATOM 598 C CA . GLY A 1 82 ? 12.967 9.385 -15.083 1.00 53.69 82 GLY A CA 1
ATOM 599 C C . GLY A 1 82 ? 11.827 8.524 -15.638 1.00 53.69 82 GLY A C 1
ATOM 600 O O . GLY A 1 82 ? 10.664 8.831 -15.378 1.00 53.69 82 GLY A O 1
ATOM 601 N N . PRO A 1 83 ? 12.104 7.439 -16.392 1.00 51.56 83 PRO A N 1
ATOM 602 C CA . PRO A 1 83 ? 11.097 6.413 -16.628 1.00 51.56 83 PRO A CA 1
ATOM 603 C C . PRO A 1 83 ? 10.720 5.845 -15.260 1.00 51.56 83 PRO A C 1
ATOM 605 O O . PRO A 1 83 ? 11.548 5.184 -14.635 1.00 51.56 83 PRO A O 1
ATOM 608 N N . SER A 1 84 ? 9.520 6.214 -14.804 1.00 55.06 84 SER A N 1
ATOM 609 C CA . SER A 1 84 ? 8.781 5.706 -13.643 1.00 55.06 84 SER A CA 1
ATOM 610 C C . SER A 1 84 ? 9.501 4.562 -12.939 1.00 55.06 84 SER A C 1
ATOM 612 O O . SER A 1 84 ? 9.567 3.439 -13.456 1.00 55.06 84 SER A O 1
ATOM 614 N N . GLY A 1 85 ? 10.070 4.878 -11.782 1.00 58.91 85 GLY A N 1
ATOM 615 C CA . GLY A 1 85 ? 10.697 3.895 -10.925 1.00 58.91 85 GLY A CA 1
ATOM 616 C C . GLY A 1 85 ? 9.744 2.774 -10.513 1.00 58.91 85 GLY A C 1
ATOM 617 O O . GLY A 1 85 ? 8.540 2.819 -10.760 1.00 58.91 85 GLY A O 1
ATOM 618 N N . TYR A 1 86 ? 10.275 1.752 -9.843 1.00 65.19 86 TYR A N 1
ATOM 619 C CA . TYR A 1 86 ? 9.420 0.825 -9.105 1.00 65.19 86 TYR A CA 1
ATOM 620 C C . TYR A 1 86 ? 8.675 1.633 -8.043 1.00 65.19 86 TYR A C 1
ATOM 622 O O . TYR A 1 86 ? 9.303 2.044 -7.065 1.00 65.19 86 TYR A O 1
ATOM 630 N N . ASN A 1 87 ? 7.374 1.863 -8.230 1.00 76.31 87 ASN A N 1
ATOM 631 C CA . ASN A 1 87 ? 6.568 2.533 -7.219 1.00 76.31 87 ASN A CA 1
ATOM 632 C C . ASN A 1 87 ? 5.708 1.527 -6.461 1.00 76.31 87 ASN A C 1
ATOM 634 O O . ASN A 1 87 ? 5.049 0.657 -7.040 1.00 76.31 87 ASN A O 1
ATOM 638 N N . GLY A 1 88 ? 5.737 1.657 -5.141 1.00 82.06 88 GLY A N 1
ATOM 639 C CA . GLY A 1 88 ? 4.959 0.861 -4.210 1.00 82.06 88 GLY A CA 1
ATOM 640 C C . GLY A 1 88 ? 4.268 1.770 -3.208 1.00 82.06 88 GLY A C 1
ATOM 641 O O . GLY A 1 88 ? 4.895 2.621 -2.590 1.00 82.06 88 GLY A O 1
ATOM 642 N N . PHE A 1 89 ? 2.975 1.563 -3.021 1.00 85.12 89 PHE A N 1
ATOM 643 C CA . PHE A 1 89 ? 2.132 2.335 -2.124 1.00 85.12 89 PHE A CA 1
ATOM 644 C C . PHE A 1 89 ? 1.477 1.378 -1.147 1.00 85.12 89 PHE A C 1
ATOM 646 O O . PHE A 1 89 ? 0.951 0.342 -1.540 1.00 85.12 89 PHE A O 1
ATOM 653 N N . MET A 1 90 ? 1.484 1.708 0.136 1.00 88.50 90 MET A N 1
ATOM 654 C CA . MET A 1 90 ? 0.794 0.935 1.155 1.00 88.50 90 MET A CA 1
ATOM 655 C C . MET A 1 90 ? -0.130 1.848 1.938 1.00 88.50 90 MET A C 1
ATOM 657 O O . MET A 1 90 ? 0.289 2.894 2.413 1.00 88.50 90 MET A O 1
ATOM 661 N N . ALA A 1 91 ? -1.375 1.424 2.128 1.00 90.06 91 ALA A N 1
ATOM 662 C CA . ALA A 1 91 ? -2.330 2.107 2.984 1.00 90.06 91 ALA A CA 1
ATOM 663 C C . ALA A 1 91 ? -2.838 1.153 4.060 1.00 90.06 91 ALA A C 1
ATOM 665 O O . ALA A 1 91 ? -3.270 0.037 3.774 1.00 90.06 91 ALA A O 1
ATOM 666 N N . THR A 1 92 ? -2.827 1.588 5.313 1.00 92.06 92 THR A N 1
ATOM 667 C CA . THR A 1 92 ? -3.336 0.809 6.441 1.00 92.06 92 THR A CA 1
ATOM 668 C C . THR A 1 92 ? -4.364 1.609 7.218 1.00 92.06 92 THR A C 1
ATOM 670 O O . THR A 1 92 ? -4.300 2.828 7.322 1.00 92.06 92 THR A O 1
ATOM 673 N N . THR A 1 93 ? -5.360 0.939 7.786 1.00 93.19 93 THR A N 1
ATOM 674 C CA . THR A 1 93 ? -6.259 1.579 8.754 1.00 93.19 93 THR A CA 1
ATOM 675 C C . THR A 1 93 ? -6.355 0.703 9.979 1.00 93.19 93 THR A C 1
ATOM 677 O O . THR A 1 93 ? -6.743 -0.469 9.907 1.00 93.19 93 THR A O 1
ATOM 680 N N . VAL A 1 94 ? -5.992 1.282 11.115 1.00 93.44 94 VAL A N 1
ATOM 681 C CA . VAL A 1 94 ? -6.144 0.649 12.421 1.00 93.44 94 VAL A CA 1
ATOM 682 C C . VAL A 1 94 ? -7.583 0.774 12.917 1.00 93.44 94 VAL A C 1
ATOM 684 O O . VAL A 1 94 ? -8.362 1.605 12.448 1.00 93.44 94 VAL A O 1
ATOM 687 N N . ARG A 1 95 ? -7.969 -0.068 13.874 1.00 89.44 95 ARG A N 1
ATOM 688 C CA . ARG A 1 95 ? -9.309 -0.020 14.476 1.00 89.44 95 ARG A CA 1
ATOM 689 C C . ARG A 1 95 ? -9.627 1.363 15.030 1.00 89.44 95 ARG A C 1
ATOM 691 O O . ARG A 1 95 ? -8.820 1.953 15.739 1.00 89.44 95 ARG A O 1
ATOM 698 N N . GLY A 1 96 ? -10.833 1.843 14.739 1.00 85.50 96 GLY A N 1
ATOM 699 C CA . GLY A 1 96 ? -11.319 3.135 15.224 1.00 85.50 96 GLY A CA 1
ATOM 700 C C . GLY A 1 96 ? -10.728 4.353 14.508 1.00 85.50 96 GLY A C 1
ATOM 701 O O . GLY A 1 96 ? -11.232 5.456 14.714 1.00 85.50 96 GLY A O 1
ATOM 702 N N . ALA A 1 97 ? -9.723 4.185 13.640 1.00 89.25 97 ALA A N 1
ATOM 703 C CA . ALA A 1 97 ? -9.243 5.276 12.805 1.00 89.25 97 ALA A CA 1
ATOM 704 C C . ALA A 1 97 ? -10.300 5.639 11.752 1.00 89.25 97 ALA A C 1
ATOM 706 O O . ALA A 1 97 ? -10.915 4.774 11.127 1.00 89.25 97 ALA A O 1
ATOM 707 N N . LYS A 1 98 ? -10.515 6.943 11.565 1.00 86.50 98 LYS A N 1
ATOM 708 C CA . LYS A 1 98 ? -11.471 7.476 10.581 1.00 86.50 98 LYS A CA 1
ATOM 709 C C . LYS A 1 98 ? -10.886 7.555 9.169 1.00 86.50 98 LYS A C 1
ATOM 711 O O . LYS A 1 98 ? -11.641 7.731 8.219 1.00 86.50 98 LYS A O 1
ATOM 716 N N . LYS A 1 99 ? -9.560 7.474 9.045 1.00 85.62 99 LYS A N 1
ATOM 717 C CA . LYS A 1 99 ? -8.800 7.637 7.803 1.00 85.62 99 LYS A CA 1
ATOM 718 C C . LYS A 1 99 ? -7.647 6.626 7.768 1.00 85.62 99 LYS A C 1
ATOM 720 O O . LYS A 1 99 ? -7.180 6.245 8.844 1.00 85.62 99 LYS A O 1
ATOM 725 N N . PRO A 1 100 ? -7.226 6.163 6.580 1.00 87.56 100 PRO A N 1
ATOM 726 C CA . PRO A 1 100 ? -6.015 5.370 6.441 1.00 87.56 100 PRO A CA 1
ATOM 727 C C . PRO A 1 100 ? -4.761 6.228 6.643 1.00 87.56 100 PRO A C 1
ATOM 729 O O . PRO A 1 100 ? -4.734 7.388 6.242 1.00 87.56 100 PRO A O 1
ATOM 732 N N . GLU A 1 101 ? -3.733 5.612 7.212 1.00 86.50 101 GLU A N 1
ATOM 733 C CA . GLU A 1 101 ? -2.342 6.048 7.096 1.00 86.50 101 GLU A CA 1
ATOM 734 C C . GLU A 1 101 ? -1.773 5.420 5.825 1.00 86.50 101 GLU A C 1
ATOM 736 O O . GLU A 1 101 ? -2.139 4.287 5.487 1.00 86.50 101 GLU A O 1
ATOM 741 N N . TRP A 1 102 ? -0.889 6.111 5.117 1.00 83.62 102 TRP A N 1
ATOM 742 C CA . TRP A 1 102 ? -0.295 5.576 3.899 1.00 83.62 102 TRP A CA 1
ATOM 743 C C . TRP A 1 102 ? 1.183 5.955 3.788 1.00 83.62 102 TRP A C 1
ATOM 745 O O . TRP A 1 102 ? 1.637 6.915 4.405 1.00 83.62 102 TRP A O 1
ATOM 755 N N . VAL A 1 103 ? 1.914 5.166 3.012 1.00 84.00 103 VAL A N 1
ATOM 756 C CA . VAL A 1 103 ? 3.315 5.385 2.657 1.00 84.00 103 VAL A CA 1
ATOM 757 C C . VAL A 1 103 ? 3.496 5.036 1.186 1.00 84.00 103 VAL A C 1
ATOM 759 O O . VAL A 1 103 ? 2.909 4.064 0.703 1.00 84.00 103 VAL A O 1
ATOM 762 N N . GLY A 1 104 ? 4.284 5.833 0.479 1.00 82.06 104 GLY A N 1
ATOM 763 C CA . GLY A 1 104 ? 4.715 5.571 -0.888 1.00 82.06 104 GLY A CA 1
ATOM 764 C C . GLY A 1 104 ? 6.225 5.419 -0.934 1.00 82.06 104 GLY A C 1
ATOM 765 O O . GLY A 1 104 ? 6.941 6.039 -0.156 1.00 82.06 104 GLY A O 1
ATOM 766 N N . GLY A 1 105 ? 6.721 4.601 -1.843 1.00 80.69 105 GLY A N 1
ATOM 767 C CA . GLY A 1 105 ? 8.133 4.512 -2.165 1.00 80.69 105 GLY A CA 1
ATOM 768 C C . GLY A 1 105 ? 8.293 4.462 -3.668 1.00 80.69 105 GLY A C 1
ATOM 769 O O . GLY A 1 105 ? 7.494 3.822 -4.350 1.00 80.69 105 GLY A O 1
ATOM 770 N N . TRP A 1 106 ? 9.323 5.128 -4.163 1.00 79.19 106 TRP A N 1
ATOM 771 C CA . TRP A 1 106 ? 9.702 5.117 -5.567 1.00 79.19 106 TRP A CA 1
ATOM 772 C C . TRP A 1 106 ? 11.192 4.804 -5.658 1.00 79.19 106 TRP A C 1
ATOM 774 O O . TRP A 1 106 ? 11.969 5.219 -4.800 1.00 79.19 106 TRP A O 1
ATOM 784 N N . CYS A 1 107 ? 11.594 4.050 -6.677 1.00 76.62 107 CYS A N 1
ATOM 785 C CA . CYS A 1 107 ? 12.996 3.742 -6.955 1.00 76.62 107 CYS A CA 1
ATOM 786 C C . CYS A 1 107 ? 13.274 3.893 -8.443 1.00 76.62 107 CYS A C 1
ATOM 788 O O . CYS A 1 107 ? 12.825 3.064 -9.235 1.00 76.62 107 CYS A O 1
ATOM 790 N N . GLY A 1 108 ? 14.029 4.914 -8.823 1.00 73.19 108 GLY A N 1
ATOM 791 C CA . GLY A 1 108 ? 14.342 5.234 -10.210 1.00 73.19 108 GLY A CA 1
ATOM 792 C C . GLY A 1 108 ? 15.836 5.400 -10.455 1.00 73.19 108 GLY A C 1
ATOM 793 O O . GLY A 1 108 ? 16.670 5.210 -9.571 1.00 73.19 108 GLY A O 1
ATOM 794 N N . LYS A 1 109 ? 16.171 5.767 -11.688 1.00 68.69 109 LYS A N 1
ATOM 795 C CA . LYS A 1 109 ? 17.495 6.274 -12.042 1.00 68.69 109 LYS A CA 1
ATOM 796 C C . LYS A 1 109 ? 17.358 7.738 -12.426 1.00 68.69 109 LYS A C 1
ATOM 798 O O . LYS A 1 109 ? 16.504 8.055 -13.252 1.00 68.69 109 LYS A O 1
ATOM 803 N N . ASP A 1 110 ? 18.231 8.585 -11.895 1.00 64.88 110 ASP A N 1
ATOM 804 C CA . ASP A 1 110 ? 18.299 9.997 -12.295 1.00 64.88 110 ASP A CA 1
ATOM 805 C C . ASP A 1 110 ? 18.784 10.151 -13.748 1.00 64.88 110 ASP A C 1
ATOM 807 O O . ASP A 1 110 ? 18.368 11.065 -14.457 1.00 64.88 110 ASP A O 1
ATOM 811 N N . ASP A 1 111 ? 19.620 9.216 -14.217 1.00 64.44 111 ASP A N 1
ATOM 812 C CA . ASP A 1 111 ? 20.035 9.082 -15.613 1.00 64.44 111 ASP A CA 1
ATOM 813 C C . ASP A 1 111 ? 19.928 7.615 -16.049 1.00 64.44 111 ASP A C 1
ATOM 815 O O . ASP A 1 111 ? 20.445 6.703 -15.405 1.00 64.44 111 ASP A O 1
ATOM 819 N N . SER A 1 112 ? 19.296 7.383 -17.198 1.00 60.53 112 SER A N 1
ATOM 820 C CA . SER A 1 112 ? 19.224 6.079 -17.866 1.00 60.53 112 SER A CA 1
ATOM 821 C C . SER A 1 112 ? 20.586 5.387 -18.061 1.00 60.53 112 SER A C 1
ATOM 823 O O . SER A 1 112 ? 20.634 4.155 -18.130 1.00 60.53 112 SER A O 1
ATOM 825 N N . GLN A 1 113 ? 21.679 6.157 -18.125 1.00 60.66 113 GLN A N 1
ATOM 826 C CA . GLN A 1 113 ? 23.046 5.662 -18.312 1.00 60.66 113 GLN A CA 1
ATOM 827 C C . GLN A 1 113 ? 23.790 5.379 -17.001 1.00 60.66 113 GLN A C 1
ATOM 829 O O . GLN A 1 113 ? 24.823 4.707 -17.031 1.00 60.66 113 GLN A O 1
ATOM 834 N N . SER A 1 114 ? 23.290 5.845 -15.851 1.00 64.06 114 SER A N 1
ATOM 835 C CA . SER A 1 114 ? 23.924 5.561 -14.566 1.00 64.06 114 SER A CA 1
ATOM 836 C C . SER A 1 114 ? 23.561 4.151 -14.069 1.00 64.06 114 SER A C 1
ATOM 838 O O . SER A 1 114 ? 22.496 3.582 -14.354 1.00 64.06 114 SER A O 1
ATOM 840 N N . GLY A 1 115 ? 24.496 3.534 -13.345 1.00 65.44 115 GLY A N 1
ATOM 841 C CA . GLY A 1 115 ? 24.265 2.270 -12.638 1.00 65.44 115 GLY A CA 1
ATOM 842 C C . GLY A 1 115 ? 23.601 2.456 -11.271 1.00 65.44 115 GLY A C 1
ATOM 843 O O . GLY A 1 115 ? 23.261 1.467 -10.630 1.00 65.44 115 GLY A O 1
ATOM 844 N N . GLU A 1 116 ? 23.434 3.699 -10.822 1.00 71.25 116 GLU A N 1
ATOM 845 C CA . GLU A 1 116 ? 22.953 4.029 -9.483 1.00 71.25 116 GLU A CA 1
ATOM 846 C C . GLU A 1 116 ? 21.426 4.096 -9.458 1.00 71.25 116 GLU A C 1
ATOM 848 O O . GLU A 1 116 ? 20.800 4.740 -10.300 1.00 71.25 116 GLU A O 1
ATOM 853 N N . ILE A 1 117 ? 20.831 3.402 -8.489 1.00 73.44 117 ILE A N 1
ATOM 854 C CA . ILE A 1 117 ? 19.395 3.438 -8.217 1.00 73.44 117 ILE A CA 1
ATOM 855 C C . ILE A 1 117 ? 19.180 4.396 -7.049 1.00 73.44 117 ILE A C 1
ATOM 857 O O . ILE A 1 117 ? 19.774 4.216 -5.985 1.00 73.44 117 ILE A O 1
ATOM 861 N N . TYR A 1 118 ? 18.309 5.378 -7.247 1.00 74.81 118 TYR A N 1
ATOM 862 C CA . TYR A 1 118 ? 17.880 6.320 -6.226 1.00 74.81 118 TYR A CA 1
ATOM 863 C C . TYR A 1 118 ? 16.469 5.964 -5.791 1.00 74.81 118 TYR A C 1
ATOM 865 O O . TYR A 1 118 ? 15.592 5.757 -6.629 1.00 74.81 118 TYR A O 1
ATOM 873 N N . CYS A 1 119 ? 16.258 5.882 -4.481 1.00 76.94 119 CYS A N 1
ATOM 874 C CA . CYS A 1 119 ? 14.953 5.600 -3.910 1.00 76.94 119 CYS A CA 1
ATOM 875 C C . CYS A 1 119 ? 14.550 6.697 -2.932 1.00 76.94 119 CYS A C 1
ATOM 877 O O . CYS A 1 119 ? 15.361 7.120 -2.105 1.00 76.94 119 CYS A O 1
ATOM 879 N N . GLY A 1 120 ? 13.288 7.104 -2.999 1.00 77.44 120 GLY A N 1
ATOM 880 C CA . GLY A 1 120 ? 12.649 7.993 -2.038 1.00 77.44 120 GLY A CA 1
ATOM 881 C C . GLY A 1 120 ? 11.460 7.313 -1.371 1.00 77.44 120 GLY A C 1
ATOM 882 O O . GLY A 1 120 ? 10.914 6.333 -1.884 1.00 77.44 120 GLY A O 1
ATOM 883 N N . MET A 1 121 ? 11.063 7.830 -0.210 1.00 79.06 121 MET A N 1
ATOM 884 C CA . MET A 1 121 ? 9.833 7.422 0.460 1.00 79.06 121 MET A CA 1
ATOM 885 C C . MET A 1 121 ? 9.002 8.650 0.783 1.00 79.06 121 MET A C 1
ATOM 887 O O . MET A 1 121 ? 9.468 9.533 1.489 1.00 79.06 121 MET A O 1
ATOM 891 N N . GLU A 1 122 ? 7.755 8.646 0.338 1.00 76.19 122 GLU A N 1
ATOM 892 C CA . GLU A 1 122 ? 6.767 9.651 0.687 1.00 76.19 122 GLU A CA 1
ATOM 893 C C . GLU A 1 122 ? 6.011 9.172 1.932 1.00 76.19 122 GLU A C 1
ATOM 895 O O . GLU A 1 122 ? 5.276 8.177 1.919 1.00 76.19 122 GLU A O 1
ATOM 900 N N . CYS A 1 123 ? 6.240 9.884 3.027 1.00 67.50 123 CYS A N 1
ATOM 901 C CA . CYS A 1 123 ? 5.585 9.708 4.311 1.00 67.50 123 CYS A CA 1
ATOM 902 C C . CYS A 1 123 ? 4.961 11.069 4.627 1.00 67.50 123 CYS A C 1
ATOM 904 O O . CYS A 1 123 ? 5.729 12.005 4.793 1.00 67.50 123 CYS A O 1
ATOM 906 N N . ASP A 1 124 ? 3.623 11.169 4.682 1.00 62.16 124 ASP A N 1
ATOM 907 C CA . ASP A 1 124 ? 2.816 12.343 5.125 1.00 62.16 124 ASP A CA 1
ATOM 908 C C . ASP A 1 124 ? 1.795 12.911 4.108 1.00 62.16 124 ASP A C 1
ATOM 910 O O . ASP A 1 124 ? 1.126 13.911 4.382 1.00 62.16 124 ASP A O 1
ATOM 914 N N . ARG A 1 125 ? 1.575 12.261 2.955 1.00 62.12 125 ARG A N 1
ATOM 915 C CA . ARG A 1 125 ? 0.452 12.577 2.025 1.00 62.12 125 ARG A CA 1
ATOM 916 C C . ARG A 1 125 ? -0.946 12.339 2.577 1.00 62.12 125 ARG A C 1
ATOM 918 O O . ARG A 1 125 ? -1.126 11.735 3.626 1.00 62.12 125 ARG A O 1
ATOM 925 N N . THR A 1 126 ? -1.933 12.478 1.706 1.00 56.78 126 THR A N 1
ATOM 926 C CA . THR A 1 126 ? -3.118 11.608 1.678 1.00 56.78 126 THR A CA 1
ATOM 927 C C . THR A 1 126 ? -3.255 11.075 0.259 1.00 56.78 126 THR A C 1
ATOM 929 O O . THR A 1 126 ? -3.152 11.880 -0.665 1.00 56.78 126 THR A O 1
ATOM 932 N N . MET A 1 127 ? -3.492 9.770 0.063 1.00 54.78 127 MET A N 1
ATOM 933 C CA . MET A 1 127 ? -3.884 9.264 -1.264 1.00 54.78 127 MET A CA 1
ATOM 934 C C . MET A 1 127 ? -5.139 10.023 -1.724 1.00 54.78 127 MET A C 1
ATOM 936 O O . MET A 1 127 ? -6.092 10.131 -0.942 1.00 54.78 127 MET A O 1
ATOM 940 N N . ALA A 1 128 ? -5.083 10.610 -2.922 1.00 50.56 128 ALA A N 1
ATOM 941 C CA . ALA A 1 128 ? -6.154 11.426 -3.497 1.00 50.56 128 ALA A CA 1
ATOM 942 C C . ALA A 1 128 ? -7.338 10.574 -3.975 1.00 50.56 128 ALA A C 1
ATOM 944 O O . ALA A 1 128 ? -7.109 9.422 -4.409 1.00 50.56 128 ALA A O 1
#

Solvent-accessible surface area (backbone atoms only — not comparable to full-atom values): 8164 Å² total; per-residue (Å²): 138,84,89,88,85,87,76,75,73,67,64,59,57,56,54,54,61,74,67,59,70,79,82,70,78,68,78,74,77,59,62,51,80,77,19,77,83,72,53,67,37,79,47,76,50,78,56,51,74,69,59,47,66,77,38,75,85,61,54,70,34,31,42,35,39,37,38,38,75,81,79,55,76,80,90,64,94,68,77,95,78,44,80,78,34,65,29,43,35,39,37,37,25,44,70,92,54,92,60,66,52,57,40,36,35,39,38,32,33,88,43,94,85,55,92,60,77,48,70,52,70,52,74,77,79,74,88,110

Mean predicted aligned error: 14.18 Å